Protein AF-A0A1B6D4V6-F1 (afdb_monomer)

Organism: NCBI:txid38151

Solvent-accessible surface area (backbone atoms only — not comparable to full-atom values): 10351 Å² total; per-residue (Å²): 86,73,35,94,88,43,38,39,36,87,52,68,63,31,37,58,22,60,73,57,83,80,58,99,79,69,76,64,70,52,60,57,29,26,52,52,41,49,50,32,55,75,68,63,69,55,49,65,76,76,85,78,88,65,59,78,44,57,55,86,61,74,68,65,67,82,78,75,89,74,84,87,76,96,73,94,70,93,68,87,74,69,81,76,76,66,43,52,48,69,38,56,46,76,47,80,56,96,84,20,46,25,37,30,32,58,63,40,64,40,58,30,90,84,21,44,62,65,52,71,41,82,40,82,42,49,21,34,70,39,68,82,45,74,66,56,51,50,51,52,51,41,41,72,76,56,36,45,64,60,34,75,82,52,76,71,71,46,77,44,78,43,78,37,50,68,42,50,42,116

InterPro domains:
  IPR001846 von Willebrand factor, type D domain [PS51233] (1-27)

Nearest PDB structures (foldseek):
  5jpn-assembly1_B  TM=1.315E-01  e=4.097E+00  Homo sapiens

Secondary structure (DSSP, 8-state):
-B-TTSEE-S-HHHHHHTTPPP-TT--SHHHHHHHHHHHHHHTT--EE----------HHHHT-----------------------SEEEE--EEEETTEEEEESS-EEEE-TT-EE--EEEEEEEEEEE-S-HHHHHHHHHHHHT-----TT-PPPEEEEEEEES-EE-

pLDDT: mean 79.37, std 17.29, range [37.41, 96.56]

Sequence (170 aa):
FTTPQGYILQNPYEFAATYALEDSSCQGPAKEYKARAQQKIAGGHYTRNVVIYGNVVADQQAYSRPRSSVYRSSGNNQQSNKPTTPYSQKRIYVIEKGGKICFSAYPLLQCLGSSSPQGYVEKQVEFVCLQPSTVTQHWQELINEGVNPDFSQKKPFQTFTIQVPKSCQP

Foldseek 3Di:
DAAPVQWDDPDPLLRVLSPDDDDPPDDDDSVVSVVVNVVCVVVVVIDGPPPDDWDWDAPVRVPPDPPDDDDDDDDDDPDPCPPPDDQKDWAWDWDDDPQWIKTFQGTAIDGDDPKDFPDWDKDWTWIDTDHDDPVSVVVVVCRVVPIHIHNNPPDDIDIDIDIGGPDIDD

Mean predicted aligned error: 15.49 Å

Radius of gyration: 24.56 Å; Cα contacts (8 Å, |Δi|>4): 254; chains: 1; bounding box: 76×33×58 Å

Structure (mmCIF, N/CA/C/O backbone):
data_AF-A0A1B6D4V6-F1
#
_entry.id   AF-A0A1B6D4V6-F1
#
loop_
_atom_site.group_PDB
_atom_site.id
_atom_site.type_symbol
_atom_site.label_atom_id
_atom_site.label_alt_id
_atom_site.label_comp_id
_atom_site.label_asym_id
_atom_site.label_entity_id
_atom_site.label_seq_id
_atom_site.pdbx_PDB_ins_code
_atom_site.Cartn_x
_atom_site.Cartn_y
_atom_site.Cartn_z
_atom_site.occupancy
_atom_site.B_iso_or_equiv
_atom_site.auth_seq_id
_atom_site.auth_comp_id
_atom_site.auth_asym_id
_atom_site.auth_atom_id
_atom_site.pdbx_PDB_model_num
ATOM 1 N N . PHE A 1 1 ? -11.747 9.882 19.603 1.00 86.50 1 PHE A N 1
ATOM 2 C CA . PHE A 1 1 ? -11.507 8.976 20.745 1.00 86.50 1 PHE A CA 1
ATOM 3 C C . PHE A 1 1 ? -11.361 7.542 20.245 1.00 86.50 1 PHE A C 1
ATOM 5 O O . PHE A 1 1 ? -12.059 7.204 19.296 1.00 86.50 1 PHE A O 1
ATOM 12 N N . THR A 1 2 ? -10.470 6.722 20.817 1.00 86.88 2 THR A N 1
ATOM 13 C CA . THR A 1 2 ? -10.129 5.386 20.273 1.00 86.88 2 THR A CA 1
ATOM 14 C C . THR A 1 2 ? -10.773 4.259 21.080 1.00 86.88 2 THR A C 1
ATOM 16 O O . THR A 1 2 ? -10.436 4.096 22.244 1.00 86.88 2 THR A O 1
ATOM 19 N N . THR A 1 3 ? -11.668 3.477 20.477 1.00 87.88 3 THR A N 1
ATOM 20 C CA . THR A 1 3 ? -12.368 2.351 21.122 1.00 87.88 3 THR A CA 1
ATOM 21 C C . THR A 1 3 ? -11.418 1.190 21.461 1.00 87.88 3 THR A C 1
ATOM 23 O O . THR A 1 3 ? -10.329 1.110 20.880 1.00 87.88 3 THR A O 1
ATOM 26 N N . PRO A 1 4 ? -11.831 0.220 22.307 1.00 85.12 4 PRO A N 1
ATOM 27 C CA . PRO A 1 4 ? -11.025 -0.968 22.619 1.00 85.12 4 PRO A CA 1
ATOM 28 C C . PRO A 1 4 ? -10.618 -1.790 21.387 1.00 85.12 4 PRO A C 1
ATOM 30 O O . PRO A 1 4 ? -9.592 -2.459 21.388 1.00 85.12 4 PRO A O 1
ATOM 33 N N . GLN A 1 5 ? -11.411 -1.732 20.315 1.00 82.06 5 GLN A N 1
ATOM 34 C CA . GLN A 1 5 ? -11.151 -2.427 19.050 1.00 82.06 5 GLN A CA 1
ATOM 35 C C . GLN A 1 5 ? -10.274 -1.607 18.078 1.00 82.06 5 GLN A C 1
ATOM 37 O O . GLN A 1 5 ? -10.016 -2.043 16.954 1.00 82.06 5 GLN A O 1
ATOM 42 N N . GLY A 1 6 ? -9.806 -0.423 18.493 1.00 78.69 6 GLY A N 1
ATOM 43 C CA . GLY A 1 6 ? -8.909 0.442 17.721 1.00 78.69 6 GLY A CA 1
ATOM 44 C C . GLY A 1 6 ? -9.604 1.380 16.728 1.00 78.69 6 GLY A C 1
ATOM 45 O O . GLY A 1 6 ? -8.934 1.958 15.868 1.00 78.69 6 GLY A O 1
ATOM 46 N N . TYR A 1 7 ? -10.926 1.542 16.817 1.00 84.94 7 TYR A N 1
ATOM 47 C CA . TYR A 1 7 ? -11.683 2.460 15.963 1.00 84.94 7 TYR A CA 1
ATOM 48 C C . TYR A 1 7 ? -11.724 3.863 16.562 1.00 84.94 7 TYR A C 1
ATOM 50 O O . TYR A 1 7 ? -11.794 4.034 17.772 1.00 84.94 7 TYR A O 1
ATOM 58 N N . ILE A 1 8 ? -11.702 4.886 15.721 1.00 84.06 8 ILE A N 1
ATOM 59 C CA . ILE A 1 8 ? -11.789 6.286 16.114 1.00 84.06 8 ILE A CA 1
ATOM 60 C C . ILE A 1 8 ? -13.234 6.729 15.941 1.00 84.06 8 ILE A C 1
ATOM 62 O O . ILE A 1 8 ? -13.746 6.804 14.823 1.00 84.06 8 ILE A O 1
ATOM 66 N N . LEU A 1 9 ? -13.869 7.060 17.059 1.00 86.88 9 LEU A N 1
ATOM 67 C CA . LEU A 1 9 ? -15.190 7.669 17.100 1.00 86.88 9 LEU A CA 1
ATOM 68 C C . LEU A 1 9 ? -15.059 9.158 17.420 1.00 86.88 9 LEU A C 1
ATOM 70 O O . LEU A 1 9 ? -14.234 9.564 18.249 1.00 86.88 9 LEU A O 1
ATOM 74 N N . GLN A 1 10 ? -15.874 9.971 16.747 1.00 85.94 10 GLN A N 1
ATOM 75 C CA . GLN A 1 10 ? -15.926 11.419 16.961 1.00 85.94 10 GLN A CA 1
ATOM 76 C C . GLN A 1 10 ? -16.833 11.793 18.138 1.00 85.94 10 GLN A C 1
ATOM 78 O O . GLN A 1 10 ? -16.529 12.728 18.872 1.00 85.94 10 GLN A O 1
ATOM 83 N N . ASN A 1 11 ? -17.926 11.053 18.348 1.00 90.06 11 ASN A N 1
ATOM 84 C CA . ASN A 1 11 ? -18.865 11.329 19.430 1.00 90.06 11 ASN A CA 1
ATOM 85 C C . ASN A 1 11 ? -18.327 10.773 20.771 1.00 90.06 11 ASN A C 1
ATOM 87 O O . ASN A 1 11 ? -18.049 9.572 20.854 1.00 90.06 11 ASN A O 1
ATOM 91 N N . PRO A 1 12 ? -18.196 11.608 21.821 1.00 92.00 12 PRO A N 1
ATOM 92 C CA . PRO A 1 12 ? -17.637 11.192 23.108 1.00 92.00 12 PRO A CA 1
ATOM 93 C C . PRO A 1 12 ? -18.529 10.204 23.873 1.00 92.00 12 PRO A C 1
ATOM 95 O O . PRO A 1 12 ? -18.005 9.318 24.542 1.00 92.00 12 PRO A O 1
ATOM 98 N N . TYR A 1 13 ? -19.855 10.309 23.756 1.00 93.38 13 TYR A N 1
ATOM 99 C CA . TYR A 1 13 ? -20.800 9.415 24.433 1.00 93.38 13 TYR A CA 1
ATOM 100 C C . TYR A 1 13 ? -20.822 8.026 23.791 1.00 93.38 13 TYR A C 1
ATOM 102 O O . TYR A 1 13 ? -20.767 7.019 24.492 1.00 93.38 13 TYR A O 1
ATOM 110 N N . GLU A 1 14 ? -20.822 7.970 22.456 1.00 92.19 14 GLU A N 1
ATOM 111 C CA . GLU A 1 14 ? -20.685 6.716 21.701 1.00 92.19 14 GLU A CA 1
ATOM 112 C C . GLU A 1 14 ? -19.352 6.031 22.024 1.00 92.19 14 GLU A C 1
ATOM 114 O O . GLU A 1 14 ? -19.314 4.827 22.264 1.00 92.19 14 GLU A O 1
ATOM 119 N N . PHE A 1 15 ? -18.267 6.807 22.096 1.00 92.50 15 PHE A N 1
ATOM 120 C CA . PHE A 1 15 ? -16.958 6.317 22.514 1.00 92.50 15 PHE A CA 1
ATOM 121 C C . PHE A 1 15 ? -16.965 5.744 23.934 1.00 92.50 15 PHE A C 1
ATOM 123 O O . PHE A 1 15 ? -16.562 4.595 24.116 1.00 92.50 15 PHE A O 1
ATOM 130 N N . ALA A 1 16 ? -17.426 6.508 24.927 1.00 93.12 16 ALA A N 1
ATOM 131 C CA . ALA A 1 16 ? -17.436 6.068 26.320 1.00 93.12 16 ALA A CA 1
ATOM 132 C C . ALA A 1 16 ? -18.253 4.777 26.490 1.00 93.12 16 ALA A C 1
ATOM 134 O O . ALA A 1 16 ? -17.828 3.850 27.179 1.00 93.12 16 ALA A O 1
ATOM 135 N N . ALA A 1 17 ? -19.374 4.668 25.772 1.00 92.75 17 ALA A N 1
ATOM 136 C CA . ALA A 1 17 ? -20.218 3.482 25.782 1.00 92.75 17 ALA A CA 1
ATOM 137 C C . ALA A 1 17 ? -19.518 2.218 25.244 1.00 92.75 17 ALA A C 1
ATOM 139 O O . ALA A 1 17 ? -19.869 1.112 25.649 1.00 92.75 17 ALA A O 1
ATOM 140 N N . THR A 1 18 ? -18.488 2.336 24.393 1.00 91.25 18 THR A N 1
ATOM 141 C CA . THR A 1 18 ? -17.733 1.158 23.913 1.00 91.25 18 THR A CA 1
ATOM 142 C C . THR A 1 18 ? -16.932 0.439 25.003 1.00 91.25 18 THR A C 1
ATOM 144 O O . THR A 1 18 ? -16.613 -0.736 24.826 1.00 91.25 18 THR A O 1
ATOM 147 N N . TYR A 1 19 ? -16.658 1.104 26.130 1.00 91.12 19 TYR A N 1
ATOM 148 C CA . TYR A 1 19 ? -16.000 0.521 27.305 1.00 91.12 19 TYR A CA 1
ATOM 149 C C . TYR A 1 19 ? -16.986 -0.038 28.340 1.00 91.12 19 TYR A C 1
ATOM 151 O O . TYR A 1 19 ? -16.559 -0.652 29.316 1.00 91.12 19 TYR A O 1
ATOM 159 N N . ALA A 1 20 ? -18.294 0.155 28.148 1.00 88.56 20 ALA A N 1
ATOM 160 C CA . ALA A 1 20 ? -19.294 -0.343 29.081 1.00 88.56 20 ALA A CA 1
ATOM 161 C C . ALA A 1 20 ? -19.355 -1.880 29.051 1.00 88.56 20 ALA A C 1
ATOM 163 O O . ALA A 1 20 ? -19.524 -2.493 27.986 1.00 88.56 20 ALA A O 1
ATOM 164 N N . LEU A 1 21 ? -19.249 -2.493 30.231 1.00 84.44 21 LEU A N 1
ATOM 165 C CA . LEU A 1 21 ? -19.509 -3.915 30.433 1.00 84.44 21 LEU A CA 1
ATOM 166 C C . LEU A 1 21 ? -21.025 -4.130 30.393 1.00 84.44 21 LEU A C 1
ATOM 168 O O . LEU A 1 21 ? -21.761 -3.530 31.172 1.00 84.44 21 LEU A O 1
ATOM 172 N N . GLU A 1 22 ? -21.491 -4.942 29.448 1.00 79.62 22 GLU A N 1
ATOM 173 C CA . GLU A 1 22 ? -22.905 -5.296 29.344 1.00 79.62 22 GLU A CA 1
ATOM 174 C C . GLU A 1 22 ? -23.136 -6.620 30.061 1.00 79.62 22 GLU A C 1
ATOM 176 O O . GLU A 1 22 ? -22.601 -7.653 29.662 1.00 79.62 22 GLU A O 1
ATOM 181 N N . ASP A 1 23 ? -23.957 -6.579 31.099 1.00 79.19 23 ASP A N 1
ATOM 182 C CA . ASP A 1 23 ? -24.605 -7.748 31.672 1.00 79.19 23 ASP A CA 1
ATOM 183 C C . ASP A 1 23 ? -26.123 -7.675 31.424 1.00 79.19 23 ASP A C 1
ATOM 185 O O . ASP A 1 23 ? -26.646 -6.721 30.834 1.00 79.19 23 ASP A O 1
ATOM 189 N N . SER A 1 24 ? -26.860 -8.688 31.875 1.00 78.56 24 SER A N 1
ATOM 190 C CA . SER A 1 24 ? -28.324 -8.717 31.777 1.00 78.56 24 SER A CA 1
ATOM 191 C C . SER A 1 24 ? -29.025 -7.616 32.587 1.00 78.56 24 SER A C 1
ATOM 193 O O . SER A 1 24 ? -30.223 -7.411 32.409 1.00 78.56 24 SER A O 1
ATOM 195 N N . SER A 1 25 ? -28.308 -6.910 33.466 1.00 80.00 25 SER A N 1
ATOM 196 C CA . SER A 1 25 ? -28.820 -5.811 34.291 1.00 80.00 25 SER A CA 1
ATOM 197 C C . SER A 1 25 ? -28.534 -4.425 33.702 1.00 80.00 25 SER A C 1
ATOM 199 O O . SER A 1 25 ? -29.014 -3.421 34.225 1.00 80.00 25 SER A O 1
ATOM 201 N N . CYS A 1 26 ? -27.790 -4.355 32.593 1.00 74.62 26 CYS A N 1
ATOM 202 C CA . CYS A 1 26 ? -27.354 -3.105 31.991 1.00 74.62 26 CYS A CA 1
ATOM 203 C C . CYS A 1 26 ? -28.556 -2.301 31.462 1.00 74.62 26 CYS A C 1
ATOM 205 O O . CYS A 1 26 ? -29.170 -2.632 30.439 1.00 74.62 26 CYS A O 1
ATOM 207 N N . GLN A 1 27 ? -28.897 -1.236 32.187 1.00 77.31 27 GLN A N 1
ATOM 208 C CA . GLN A 1 27 ? -29.990 -0.313 31.891 1.00 77.31 27 GLN A CA 1
ATOM 209 C C . GLN A 1 27 ? -29.445 1.094 31.629 1.00 77.31 27 GLN A C 1
ATOM 211 O O . GLN A 1 27 ? -28.430 1.506 32.188 1.00 77.31 27 GLN A O 1
ATOM 216 N N . GLY A 1 28 ? -30.147 1.850 30.784 1.00 84.06 28 GLY A N 1
ATOM 217 C CA . GLY A 1 28 ? -29.855 3.258 30.524 1.00 84.06 28 GLY A CA 1
ATOM 218 C C . GLY A 1 28 ? -29.254 3.554 29.143 1.00 84.06 28 GLY A C 1
ATOM 219 O O . GLY A 1 28 ? -29.123 2.666 28.294 1.00 84.06 28 GLY A O 1
ATOM 220 N N . PRO A 1 29 ? -28.892 4.826 28.899 1.00 87.69 29 PRO A N 1
ATOM 221 C CA . PRO A 1 29 ? -28.564 5.329 27.563 1.00 87.69 29 PRO A CA 1
ATOM 222 C C . PRO A 1 29 ? -27.247 4.768 27.007 1.00 87.69 29 PRO A C 1
ATOM 224 O O . PRO A 1 29 ? -27.033 4.776 25.797 1.00 87.69 29 PRO A O 1
ATOM 227 N N . ALA A 1 30 ? -26.377 4.229 27.868 1.00 87.25 30 ALA A N 1
ATOM 228 C CA . ALA A 1 30 ? -25.125 3.597 27.455 1.00 87.25 30 ALA A CA 1
ATOM 229 C C . ALA A 1 30 ? -25.353 2.433 26.476 1.00 87.25 30 ALA A C 1
ATOM 231 O O . ALA A 1 30 ? -24.592 2.286 25.521 1.00 87.25 30 ALA A O 1
ATOM 232 N N . LYS A 1 31 ? -26.433 1.660 26.656 1.00 88.62 31 LYS A N 1
ATOM 233 C CA . LYS A 1 31 ? -26.788 0.545 25.767 1.00 88.62 31 LYS A CA 1
ATOM 234 C C . LYS A 1 31 ? -27.092 1.025 24.347 1.00 88.62 31 LYS A C 1
ATOM 236 O O . LYS A 1 31 ? -26.593 0.468 23.372 1.00 88.62 31 LYS A O 1
ATOM 241 N N . GLU A 1 32 ? -27.862 2.105 24.229 1.00 91.12 32 GLU A N 1
ATOM 242 C CA . GLU A 1 32 ? -28.200 2.695 22.932 1.00 91.12 32 GLU A CA 1
ATOM 243 C C . GLU A 1 32 ? -26.965 3.303 22.254 1.00 91.12 32 GLU A C 1
ATOM 245 O O . GLU A 1 32 ? -26.714 3.061 21.072 1.00 91.12 32 GLU A O 1
ATOM 250 N N . TYR A 1 33 ? -26.144 4.039 23.008 1.00 92.69 33 TYR A N 1
ATOM 251 C CA . TYR A 1 33 ? -24.911 4.621 22.480 1.00 92.69 33 TYR A CA 1
ATOM 252 C C . TYR A 1 33 ? -23.915 3.560 22.009 1.00 92.69 33 TYR A C 1
ATOM 254 O O . TYR A 1 33 ? -23.286 3.741 20.963 1.00 92.69 33 TYR A O 1
ATOM 262 N N . LYS A 1 34 ? -23.805 2.432 22.721 1.00 91.12 34 LYS A N 1
ATOM 263 C CA . LYS A 1 34 ? -22.953 1.311 22.315 1.00 91.12 34 LYS A CA 1
ATOM 264 C C . LYS A 1 34 ? -23.468 0.650 21.036 1.00 91.12 34 LYS A C 1
ATOM 266 O O . LYS A 1 34 ? -22.677 0.430 20.119 1.00 91.12 34 LYS A O 1
ATOM 271 N N . ALA A 1 35 ? -24.778 0.419 20.923 1.00 90.44 35 ALA A N 1
ATOM 272 C CA . ALA A 1 35 ? -25.391 -0.113 19.703 1.00 90.44 35 ALA A CA 1
ATOM 273 C C . ALA A 1 35 ? -25.170 0.818 18.496 1.00 90.44 35 ALA A C 1
ATOM 275 O O . ALA A 1 35 ? -24.791 0.370 17.413 1.00 90.44 35 ALA A O 1
ATOM 276 N N . ARG A 1 36 ? -25.317 2.134 18.690 1.00 91.12 36 ARG A N 1
ATOM 277 C CA . ARG A 1 36 ? -25.067 3.144 17.651 1.00 91.12 36 ARG A CA 1
ATOM 278 C C . ARG A 1 36 ? -23.598 3.179 17.220 1.00 91.12 36 ARG A C 1
ATOM 280 O O . ARG A 1 36 ? -23.308 3.241 16.025 1.00 91.12 36 ARG A O 1
ATOM 287 N N . ALA A 1 37 ? -22.671 3.094 18.175 1.00 89.62 37 ALA A N 1
ATOM 288 C CA . ALA A 1 37 ? -21.241 2.985 17.896 1.00 89.62 37 ALA A CA 1
ATOM 289 C C . ALA A 1 37 ? -20.929 1.732 17.060 1.00 89.62 37 ALA A C 1
ATOM 291 O O . ALA A 1 37 ? -20.228 1.820 16.052 1.00 89.62 37 ALA A O 1
ATOM 292 N N . GLN A 1 38 ? -21.497 0.580 17.430 1.00 89.50 38 GLN A N 1
ATOM 293 C CA . GLN A 1 38 ? -21.341 -0.677 16.692 1.00 89.50 38 GLN A CA 1
ATOM 294 C C . GLN A 1 38 ? -21.909 -0.591 15.272 1.00 89.50 38 GLN A C 1
ATOM 296 O O . GLN A 1 38 ? -21.252 -1.044 14.340 1.00 89.50 38 GLN A O 1
ATOM 301 N N . GLN A 1 39 ? -23.074 0.034 15.081 1.00 89.12 39 GLN A N 1
ATOM 302 C CA . GLN A 1 39 ? -23.653 0.252 13.752 1.00 89.12 39 GLN A CA 1
ATOM 303 C C . GLN A 1 39 ? -22.768 1.136 12.871 1.00 89.12 39 GLN A C 1
ATOM 305 O O . GLN A 1 39 ? -22.544 0.804 11.710 1.00 89.12 39 GLN A O 1
ATOM 310 N N . LYS A 1 40 ? -22.210 2.228 13.408 1.00 84.50 40 LYS A N 1
ATOM 311 C CA . LYS A 1 40 ? -21.271 3.081 12.658 1.00 84.50 40 LYS A CA 1
ATOM 312 C C . LYS A 1 40 ? -19.996 2.335 12.278 1.00 84.50 40 LYS A C 1
ATOM 314 O O . LYS A 1 40 ? -19.515 2.485 11.157 1.00 84.50 40 LYS A O 1
ATOM 319 N N . ILE A 1 41 ? -19.480 1.505 13.187 1.00 83.00 41 ILE A N 1
ATOM 320 C CA . ILE A 1 41 ? -18.330 0.638 12.916 1.00 83.00 41 ILE A CA 1
ATOM 321 C C . ILE A 1 41 ? -18.681 -0.385 11.824 1.00 83.00 41 ILE A C 1
ATOM 323 O O . ILE A 1 41 ? -17.945 -0.521 10.856 1.00 83.00 41 ILE A O 1
ATOM 327 N N . ALA A 1 42 ? -19.822 -1.067 11.917 1.00 81.69 42 ALA A N 1
ATOM 328 C CA . ALA A 1 42 ? -20.252 -2.039 10.911 1.00 81.69 42 ALA A CA 1
ATOM 329 C C . ALA A 1 42 ? -20.525 -1.390 9.539 1.00 81.69 42 ALA A C 1
ATOM 331 O O . ALA A 1 42 ? -20.211 -1.974 8.506 1.00 81.69 42 ALA A O 1
ATOM 332 N N . GLY A 1 43 ? -21.056 -0.165 9.529 1.00 77.12 43 GLY A N 1
ATOM 333 C CA . GLY A 1 43 ? -21.371 0.608 8.327 1.00 77.12 43 GLY A CA 1
ATOM 334 C C . GLY A 1 43 ? -20.188 1.345 7.694 1.00 77.12 43 GLY A C 1
ATOM 335 O O . GLY A 1 43 ? -20.389 2.086 6.740 1.00 77.12 43 GLY A O 1
ATOM 336 N N . GLY A 1 44 ? -18.961 1.195 8.208 1.00 70.38 44 GLY A N 1
ATOM 337 C CA . GLY A 1 44 ? -17.777 1.846 7.627 1.00 70.38 44 GLY A CA 1
ATOM 338 C C . GLY A 1 44 ? -17.625 3.339 7.949 1.00 70.38 44 GLY A C 1
ATOM 339 O O . GLY A 1 44 ? -16.712 3.982 7.438 1.00 70.38 44 GLY A O 1
ATOM 340 N N . HIS A 1 45 ? -18.467 3.897 8.821 1.00 69.06 45 HIS A N 1
ATOM 341 C CA . HIS A 1 45 ? -18.417 5.297 9.254 1.00 69.06 45 HIS A CA 1
ATOM 342 C C . HIS A 1 45 ? -17.453 5.486 10.436 1.00 69.06 45 HIS A C 1
ATOM 344 O O . HIS A 1 45 ? -17.835 5.965 11.506 1.00 69.06 45 HIS A O 1
ATOM 350 N N . TYR A 1 46 ? -16.199 5.070 10.265 1.00 69.81 46 TYR A N 1
ATOM 351 C CA . TYR A 1 46 ? -15.159 5.155 11.289 1.00 69.81 46 TYR A CA 1
ATOM 352 C C . TYR A 1 46 ? -13.778 5.370 10.660 1.00 69.81 46 TYR A C 1
ATOM 354 O O . TYR A 1 46 ? -13.525 4.978 9.522 1.00 69.81 46 TYR A O 1
ATOM 362 N N . THR A 1 47 ? -12.848 5.921 11.438 1.00 65.06 47 THR A N 1
ATOM 363 C CA . THR A 1 47 ? -11.415 5.922 11.100 1.00 65.06 47 THR A CA 1
ATOM 364 C C . THR A 1 47 ? -10.721 4.875 11.968 1.00 65.06 47 THR A C 1
ATOM 366 O O . THR A 1 47 ? -11.135 4.665 13.101 1.00 65.06 47 THR A O 1
ATOM 369 N N . ARG A 1 48 ? -9.693 4.167 11.493 1.00 65.88 48 ARG A N 1
ATOM 370 C CA . ARG A 1 48 ? -8.936 3.208 12.320 1.00 65.88 48 ARG A CA 1
ATOM 371 C C . ARG A 1 48 ? -7.479 3.634 12.372 1.00 65.88 48 ARG A C 1
ATOM 373 O O . ARG A 1 48 ? -6.864 3.797 11.322 1.00 65.88 48 ARG A O 1
ATOM 380 N N . ASN A 1 49 ? -6.922 3.758 13.575 1.00 57.34 49 ASN A N 1
ATOM 381 C CA . ASN A 1 49 ? -5.477 3.891 13.744 1.00 57.34 49 ASN A CA 1
ATOM 382 C C . ASN A 1 49 ? -4.851 2.515 13.514 1.00 57.34 49 ASN A C 1
ATOM 384 O O . ASN A 1 49 ? -4.622 1.755 14.453 1.00 57.34 49 ASN A O 1
ATOM 388 N N . VAL A 1 50 ? -4.635 2.150 12.252 1.00 55.06 50 VAL A N 1
ATOM 389 C CA . VAL A 1 50 ? -3.813 0.984 11.937 1.00 55.06 50 VAL A CA 1
ATOM 390 C C . VAL A 1 50 ? -2.367 1.457 12.012 1.00 55.06 50 VAL A C 1
ATOM 392 O O . VAL A 1 50 ? -1.853 2.058 11.073 1.00 55.06 50 VAL A O 1
ATOM 395 N N . VAL A 1 51 ? -1.723 1.242 13.160 1.00 53.59 51 VAL A N 1
ATOM 396 C CA . VAL A 1 51 ? -0.273 1.426 13.267 1.00 53.59 51 VAL A CA 1
ATOM 397 C C . VAL A 1 51 ? 0.365 0.258 12.530 1.00 53.59 51 VAL A C 1
ATOM 399 O O . VAL A 1 51 ? 0.347 -0.881 12.992 1.00 53.59 51 VAL A O 1
ATOM 402 N N . ILE A 1 52 ? 0.849 0.528 11.323 1.00 55.19 52 ILE A N 1
ATOM 403 C CA . ILE A 1 52 ? 1.450 -0.481 10.464 1.00 55.19 52 ILE A CA 1
ATOM 404 C C . ILE A 1 52 ? 2.968 -0.351 10.579 1.00 55.19 52 ILE A C 1
ATOM 406 O O . ILE A 1 52 ? 3.572 0.547 10.003 1.00 55.19 52 ILE A O 1
ATOM 410 N N . TYR A 1 53 ? 3.594 -1.278 11.297 1.00 53.94 53 TYR A N 1
ATOM 411 C CA . TYR A 1 53 ? 5.051 -1.350 11.412 1.00 53.94 53 TYR A CA 1
ATOM 412 C C . TYR A 1 53 ? 5.648 -1.977 10.150 1.00 53.94 53 TYR A C 1
ATOM 414 O O . TYR A 1 53 ? 5.290 -3.101 9.802 1.00 53.94 53 TYR A O 1
ATOM 422 N N . GLY A 1 54 ? 6.489 -1.255 9.410 1.00 53.62 54 GLY A N 1
ATOM 423 C CA . GLY A 1 54 ? 7.191 -1.759 8.223 1.00 53.62 54 GLY A CA 1
ATOM 424 C C . GLY A 1 54 ? 8.679 -1.944 8.503 1.00 53.62 54 GLY A C 1
ATOM 425 O O . GLY A 1 54 ? 9.305 -1.038 9.045 1.00 53.62 54 GLY A O 1
ATOM 426 N N . ASN A 1 55 ? 9.241 -3.090 8.118 1.00 55.12 55 ASN A N 1
ATOM 427 C CA . ASN A 1 55 ? 10.689 -3.273 8.120 1.00 55.12 55 ASN A CA 1
ATOM 428 C C . ASN A 1 55 ? 11.271 -2.535 6.909 1.00 55.12 55 ASN A C 1
ATOM 430 O O . ASN A 1 55 ? 10.842 -2.766 5.776 1.00 55.12 55 ASN A O 1
ATOM 434 N N . VAL A 1 56 ? 12.233 -1.646 7.156 1.00 57.16 56 VAL A N 1
ATOM 435 C CA . VAL A 1 56 ? 12.999 -0.952 6.117 1.00 57.16 56 VAL A CA 1
ATOM 436 C C . VAL A 1 56 ? 14.335 -1.666 5.946 1.00 57.16 56 VAL A C 1
ATOM 438 O O . VAL A 1 56 ? 15.092 -1.814 6.901 1.00 57.16 56 VAL A O 1
ATOM 441 N N . VAL A 1 57 ? 14.621 -2.142 4.737 1.00 55.47 57 VAL A N 1
ATOM 442 C CA . VAL A 1 57 ? 15.946 -2.657 4.378 1.00 55.47 57 VAL A CA 1
ATOM 443 C C . VAL A 1 57 ? 16.446 -1.787 3.238 1.00 55.47 57 VAL A C 1
ATOM 445 O O . VAL A 1 57 ? 15.778 -1.665 2.213 1.00 55.47 57 VAL A O 1
ATOM 448 N N . ALA A 1 58 ? 17.596 -1.140 3.428 1.00 54.25 58 ALA A N 1
ATOM 449 C CA . ALA A 1 58 ? 18.239 -0.396 2.354 1.00 54.25 58 ALA A CA 1
ATOM 450 C C . ALA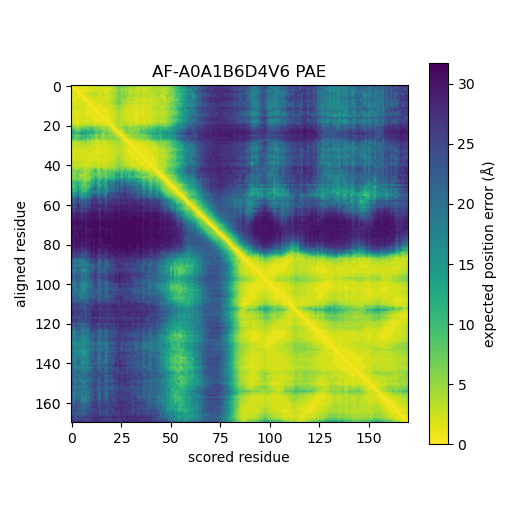 A 1 58 ? 18.606 -1.366 1.220 1.00 54.25 58 ALA A C 1
ATOM 452 O O . ALA A 1 58 ? 19.079 -2.475 1.484 1.00 54.25 58 ALA A O 1
ATOM 453 N N . ASP A 1 59 ? 18.423 -0.951 -0.034 1.00 53.97 59 ASP A N 1
ATOM 454 C CA . ASP A 1 59 ? 18.594 -1.812 -1.213 1.00 53.97 59 ASP A CA 1
ATOM 455 C C . ASP A 1 59 ? 19.940 -2.553 -1.235 1.00 53.97 59 ASP A C 1
ATOM 457 O O . ASP A 1 59 ? 20.005 -3.721 -1.611 1.00 53.97 59 ASP A O 1
ATOM 461 N N . GLN A 1 60 ? 21.010 -1.935 -0.731 1.00 53.69 60 GLN A N 1
ATOM 462 C CA . GLN A 1 60 ? 22.336 -2.554 -0.636 1.00 53.69 60 GLN A CA 1
ATOM 463 C C . GLN A 1 60 ? 22.362 -3.847 0.204 1.00 53.69 60 GLN A C 1
ATOM 465 O O . GLN A 1 60 ? 23.201 -4.717 -0.023 1.00 53.69 60 GLN A O 1
ATOM 470 N N . GLN A 1 61 ? 21.435 -3.999 1.153 1.00 46.53 61 GLN A N 1
ATOM 471 C CA . GLN A 1 61 ? 21.323 -5.162 2.034 1.00 46.53 61 GLN A CA 1
ATOM 472 C C . GLN A 1 61 ? 20.268 -6.175 1.563 1.00 46.53 61 GLN A C 1
ATOM 474 O O . GLN A 1 61 ? 20.417 -7.363 1.845 1.00 46.53 61 GLN A O 1
ATOM 479 N N . ALA A 1 62 ? 19.263 -5.757 0.785 1.00 48.84 62 ALA A N 1
ATOM 480 C CA . ALA A 1 62 ? 18.215 -6.643 0.259 1.00 48.84 62 ALA A CA 1
ATOM 481 C C . ALA A 1 62 ? 18.736 -7.672 -0.770 1.00 48.84 62 ALA A C 1
ATOM 483 O O . ALA A 1 62 ? 18.113 -8.712 -0.990 1.00 48.84 62 ALA A O 1
ATOM 484 N N . TYR A 1 63 ? 19.905 -7.416 -1.373 1.00 47.09 63 TYR A N 1
ATOM 485 C CA . TYR A 1 63 ? 20.559 -8.313 -2.336 1.00 47.09 63 TYR A CA 1
ATOM 486 C C . TYR A 1 63 ? 21.744 -9.105 -1.763 1.00 47.09 63 TYR A C 1
ATOM 488 O O . TYR A 1 63 ? 22.416 -9.811 -2.522 1.00 47.09 63 TYR A O 1
ATOM 496 N N . SER A 1 64 ? 22.004 -9.045 -0.450 1.00 44.88 64 SER A N 1
ATOM 497 C CA . SER A 1 64 ? 23.031 -9.880 0.186 1.00 44.88 64 SER A CA 1
ATOM 498 C C . SER A 1 64 ? 22.574 -11.339 0.231 1.00 44.88 64 SER A C 1
ATOM 500 O O . SER A 1 64 ? 22.131 -11.854 1.254 1.00 44.88 64 SER A O 1
ATOM 502 N N . ARG A 1 65 ? 22.687 -12.040 -0.903 1.00 44.22 65 ARG A N 1
ATOM 503 C CA . ARG A 1 65 ? 22.712 -13.504 -0.909 1.00 44.22 65 ARG A CA 1
ATOM 504 C C . ARG A 1 65 ? 23.835 -13.946 0.038 1.00 44.22 65 ARG A C 1
ATOM 506 O O . ARG A 1 65 ? 24.926 -13.373 -0.053 1.00 44.22 65 ARG A O 1
ATOM 513 N N . PRO A 1 66 ? 23.632 -14.958 0.900 1.00 40.28 66 PRO A N 1
ATOM 514 C CA . PRO A 1 66 ? 24.743 -15.547 1.628 1.00 40.28 66 PRO A CA 1
ATOM 515 C C . PRO A 1 66 ? 25.735 -16.056 0.581 1.00 40.28 66 PRO A C 1
ATOM 517 O O . PRO A 1 66 ? 25.420 -16.954 -0.201 1.00 40.28 66 PRO A O 1
ATOM 520 N N . ARG A 1 67 ? 26.910 -15.420 0.501 1.00 39.84 67 ARG A N 1
ATOM 521 C CA . ARG A 1 67 ? 28.029 -15.926 -0.291 1.00 39.84 67 ARG A CA 1
ATOM 522 C C . ARG A 1 67 ? 28.387 -17.277 0.310 1.00 39.84 67 ARG A C 1
ATOM 524 O O . ARG A 1 67 ? 29.057 -17.342 1.336 1.00 39.84 67 ARG A O 1
ATOM 531 N N . SER A 1 68 ? 27.898 -18.348 -0.307 1.00 39.06 68 SER A N 1
ATOM 532 C CA . SER A 1 68 ? 28.394 -19.688 -0.052 1.00 39.06 68 SER A CA 1
ATOM 533 C C . SER A 1 68 ? 29.900 -19.661 -0.290 1.00 39.06 68 SER A C 1
ATOM 535 O O . SER A 1 68 ? 30.355 -19.385 -1.400 1.00 39.06 68 SER A O 1
ATOM 537 N N . SER A 1 69 ? 30.643 -19.887 0.788 1.00 47.31 69 SER A N 1
ATOM 538 C CA . SER A 1 69 ? 32.074 -20.160 0.801 1.00 47.31 69 SER A CA 1
ATOM 539 C C . SER A 1 69 ? 32.456 -21.102 -0.343 1.00 47.31 69 SER A C 1
ATOM 541 O O . SER A 1 69 ? 32.060 -22.266 -0.341 1.00 47.31 69 SER A O 1
ATOM 543 N N . VAL A 1 70 ? 33.237 -20.601 -1.302 1.00 38.47 70 VAL A N 1
ATOM 544 C CA . VAL A 1 70 ? 34.084 -21.428 -2.162 1.00 38.47 70 VAL A CA 1
ATOM 545 C C . VAL A 1 70 ? 35.448 -20.743 -2.275 1.00 38.47 70 VAL A C 1
ATOM 547 O O . VAL A 1 70 ? 35.562 -19.559 -2.574 1.00 38.47 70 VAL A O 1
ATOM 550 N N . TYR A 1 71 ? 36.462 -21.529 -1.938 1.00 42.53 71 TYR A N 1
ATOM 551 C CA . TYR A 1 71 ? 37.898 -21.267 -1.883 1.00 42.53 71 TYR A CA 1
ATOM 552 C C . TYR A 1 71 ? 38.520 -20.624 -3.149 1.00 42.53 71 TYR A C 1
ATOM 554 O O . TYR A 1 71 ? 38.111 -20.956 -4.257 1.00 42.53 71 TYR A O 1
ATOM 562 N N . ARG A 1 72 ? 39.656 -19.918 -2.931 1.00 37.88 72 ARG A N 1
ATOM 563 C CA . ARG A 1 72 ? 40.803 -19.637 -3.854 1.00 37.88 72 ARG A CA 1
ATOM 564 C C . ARG A 1 72 ? 40.571 -18.554 -4.924 1.00 37.88 72 ARG A C 1
ATOM 566 O O . ARG A 1 72 ? 39.502 -18.476 -5.495 1.00 37.88 72 ARG A O 1
ATOM 573 N N . SER A 1 73 ? 41.510 -17.681 -5.292 1.00 37.84 73 SER A N 1
ATOM 574 C CA . SER A 1 73 ? 42.947 -17.522 -5.026 1.00 37.84 73 SER A CA 1
ATOM 575 C C . SER A 1 73 ? 43.321 -16.045 -5.216 1.00 37.84 73 SER A C 1
ATOM 577 O O . SER A 1 73 ? 42.656 -15.323 -5.956 1.00 37.84 73 SER A O 1
ATOM 579 N N . SER A 1 74 ? 44.414 -15.621 -4.577 1.00 48.28 74 SER A N 1
ATOM 580 C CA . SER A 1 74 ? 45.080 -14.338 -4.824 1.00 48.28 74 SER A CA 1
ATOM 581 C C . SER A 1 74 ? 45.431 -14.191 -6.309 1.00 48.28 74 SER A C 1
ATOM 583 O O . SER A 1 74 ? 46.134 -15.031 -6.868 1.00 48.28 74 SER A O 1
ATOM 585 N N . GLY A 1 75 ? 44.922 -13.136 -6.940 1.00 37.41 75 GLY A N 1
ATOM 586 C CA . GLY A 1 75 ? 45.191 -12.783 -8.328 1.00 37.41 75 GLY A CA 1
ATOM 587 C C . GLY A 1 75 ? 44.927 -11.298 -8.521 1.00 37.41 75 GLY A C 1
ATOM 588 O O . GLY A 1 75 ? 43.793 -10.888 -8.757 1.00 37.41 75 GLY A O 1
ATOM 589 N N . ASN A 1 76 ? 45.975 -10.491 -8.363 1.00 49.50 76 ASN A N 1
ATOM 590 C CA . ASN A 1 76 ? 45.958 -9.06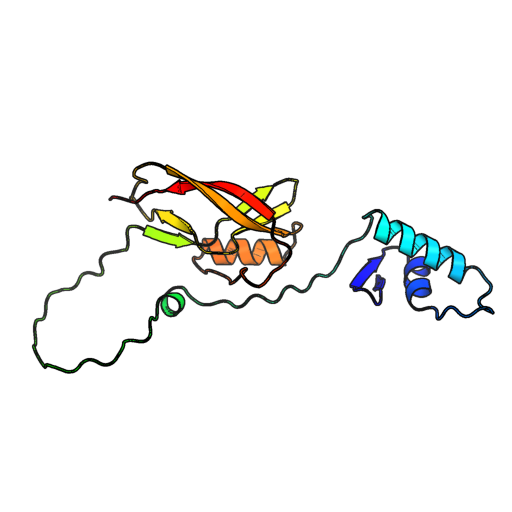3 -8.657 1.00 49.50 76 ASN A CA 1
ATOM 591 C C . ASN A 1 76 ? 45.628 -8.847 -10.140 1.00 49.50 76 ASN A C 1
ATOM 593 O O . ASN A 1 76 ? 46.467 -9.098 -10.999 1.00 49.50 76 ASN A O 1
ATOM 597 N N . ASN A 1 77 ? 44.438 -8.328 -10.427 1.00 42.91 77 ASN A N 1
ATOM 598 C CA . ASN A 1 77 ? 44.155 -7.628 -11.674 1.00 42.91 77 ASN A CA 1
ATOM 599 C C . ASN A 1 77 ? 43.407 -6.341 -11.335 1.00 42.91 77 ASN A C 1
ATOM 601 O O . ASN A 1 77 ? 42.209 -6.338 -11.059 1.00 42.91 77 ASN A O 1
ATOM 605 N N . GLN A 1 78 ? 44.154 -5.237 -11.326 1.00 49.94 78 GLN A N 1
ATOM 606 C CA . GLN A 1 78 ? 43.612 -3.885 -11.267 1.00 49.94 78 GLN A CA 1
ATOM 607 C C . GLN A 1 78 ? 42.980 -3.554 -12.624 1.00 49.94 78 GLN A C 1
ATOM 609 O O . GLN A 1 78 ? 43.549 -2.840 -13.443 1.00 49.94 78 GLN A O 1
ATOM 614 N N . GLN A 1 79 ? 41.792 -4.096 -12.882 1.00 48.66 79 GLN A N 1
ATOM 615 C CA . GLN A 1 79 ? 40.891 -3.505 -13.861 1.00 48.66 79 GLN A CA 1
ATOM 616 C C . GLN A 1 79 ? 40.135 -2.382 -13.164 1.00 48.66 79 GLN A C 1
ATOM 618 O O . GLN A 1 79 ? 39.501 -2.585 -12.128 1.00 48.66 79 GLN A O 1
ATOM 623 N N . SER A 1 80 ? 40.247 -1.182 -13.733 1.00 45.81 80 SER A N 1
ATOM 624 C CA . SER A 1 80 ? 39.436 -0.015 -13.403 1.00 45.81 80 SER A CA 1
ATOM 625 C C . SER A 1 80 ? 37.957 -0.363 -13.598 1.00 45.81 80 SER A C 1
ATOM 627 O O . SER A 1 80 ? 37.378 -0.159 -14.664 1.00 45.81 80 SER A O 1
ATOM 629 N N . ASN A 1 81 ? 37.352 -0.962 -12.574 1.00 46.25 81 ASN A N 1
ATOM 630 C CA . ASN A 1 81 ? 35.923 -1.207 -12.496 1.00 46.25 81 ASN A CA 1
ATOM 631 C C . ASN A 1 81 ? 35.252 0.143 -12.249 1.00 46.25 81 ASN A C 1
ATOM 633 O O . ASN A 1 81 ? 34.948 0.502 -11.111 1.00 46.25 81 ASN A O 1
ATOM 637 N N . LYS A 1 82 ? 35.025 0.913 -13.320 1.00 48.50 82 LYS A N 1
ATOM 638 C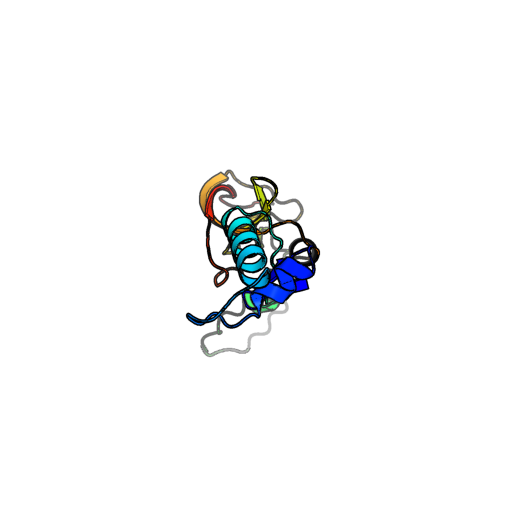 CA . LYS A 1 82 ? 33.984 1.942 -13.281 1.00 48.50 82 LYS A CA 1
ATOM 639 C C . LYS A 1 82 ? 32.700 1.235 -12.833 1.00 48.50 82 LYS A C 1
ATOM 641 O O . LYS A 1 82 ? 32.338 0.243 -13.468 1.00 48.50 82 LYS A O 1
ATOM 646 N N . PRO A 1 83 ? 32.031 1.684 -11.759 1.00 49.91 83 PRO A N 1
ATOM 647 C CA . PRO A 1 83 ? 30.778 1.079 -11.341 1.00 49.91 83 PRO A CA 1
ATOM 648 C C . PRO A 1 83 ? 29.790 1.222 -12.499 1.00 49.91 83 PRO A C 1
ATOM 650 O O . PRO A 1 83 ? 29.368 2.328 -12.828 1.00 49.91 83 PRO A O 1
ATOM 653 N N . THR A 1 84 ? 29.477 0.115 -13.175 1.00 59.00 84 THR A N 1
ATOM 654 C CA . THR A 1 84 ? 28.401 0.084 -14.163 1.00 59.00 84 THR A CA 1
ATOM 655 C C . THR A 1 84 ? 27.123 0.378 -13.393 1.00 59.00 84 THR A C 1
ATOM 657 O O . THR A 1 84 ? 26.699 -0.432 -12.567 1.00 59.00 84 THR A O 1
ATOM 660 N N . THR A 1 85 ? 26.545 1.562 -13.586 1.00 64.81 85 THR A N 1
ATOM 661 C CA . THR A 1 85 ? 25.247 1.886 -13.000 1.00 64.81 85 THR A CA 1
ATOM 662 C C . THR A 1 85 ? 24.225 0.875 -13.524 1.00 64.81 85 THR A C 1
ATOM 664 O O . THR A 1 85 ? 24.155 0.649 -14.734 1.00 64.81 85 THR A O 1
ATOM 667 N N . PRO A 1 86 ? 23.461 0.205 -12.646 1.00 76.69 86 PRO A N 1
ATOM 668 C CA . PRO A 1 86 ? 22.504 -0.796 -13.088 1.00 76.69 86 PRO A CA 1
ATOM 669 C C . PRO A 1 86 ? 21.391 -0.136 -13.915 1.00 76.69 86 PRO A C 1
ATOM 671 O O . PRO A 1 86 ? 20.764 0.822 -13.473 1.00 76.69 86 PRO A O 1
ATOM 674 N N . TYR A 1 87 ? 21.116 -0.677 -15.105 1.00 82.88 87 TYR A N 1
ATOM 675 C CA . TYR A 1 87 ? 20.036 -0.222 -15.997 1.00 82.88 87 TYR A CA 1
ATOM 676 C C . TYR A 1 87 ? 18.641 -0.682 -15.538 1.00 82.88 87 TYR A C 1
ATOM 678 O O . TYR A 1 87 ? 17.623 -0.327 -16.117 1.00 82.88 87 TYR A O 1
ATOM 686 N N . SER A 1 88 ? 18.554 -1.494 -14.488 1.00 86.81 88 SER A N 1
ATOM 687 C CA . SER A 1 88 ? 17.278 -1.931 -13.928 1.00 86.81 88 SER A CA 1
ATOM 688 C C . SER A 1 88 ? 17.405 -2.223 -12.447 1.00 86.81 88 SER A C 1
ATOM 690 O O . SER A 1 88 ? 18.461 -2.661 -11.992 1.00 86.81 88 SER A O 1
ATOM 692 N N . GLN A 1 89 ? 16.305 -2.080 -11.725 1.00 87.94 89 GLN A N 1
ATOM 693 C CA . GLN A 1 89 ? 16.189 -2.454 -10.320 1.00 87.94 89 GLN A CA 1
ATOM 694 C C . GLN A 1 89 ? 14.848 -3.132 -10.063 1.00 87.94 89 GLN A C 1
ATOM 696 O O . GLN A 1 89 ? 13.932 -3.048 -10.881 1.00 87.94 89 GLN A O 1
ATOM 701 N N . LYS A 1 90 ? 14.713 -3.787 -8.908 1.00 90.38 90 LYS A N 1
ATOM 702 C CA . LYS A 1 90 ? 13.396 -4.165 -8.401 1.00 90.38 90 LYS A CA 1
ATOM 703 C C . LYS A 1 90 ? 12.924 -3.112 -7.405 1.00 90.38 90 LYS A C 1
ATOM 705 O O . LYS A 1 90 ? 13.666 -2.804 -6.478 1.00 90.38 90 LYS A O 1
ATOM 710 N N . ARG A 1 91 ? 11.711 -2.587 -7.581 1.00 90.38 91 ARG A N 1
ATOM 711 C CA . ARG A 1 91 ? 11.088 -1.625 -6.665 1.00 90.38 91 ARG A CA 1
ATOM 712 C C . ARG A 1 91 ? 9.661 -1.997 -6.297 1.00 90.38 91 ARG A C 1
ATOM 714 O O . ARG A 1 91 ? 8.956 -2.615 -7.095 1.00 90.38 91 ARG A O 1
ATOM 721 N N . ILE A 1 92 ? 9.231 -1.611 -5.098 1.00 94.31 92 ILE A N 1
ATOM 722 C CA . ILE A 1 92 ? 7.815 -1.635 -4.730 1.00 94.31 92 ILE A CA 1
ATOM 723 C C . ILE A 1 92 ? 7.039 -0.745 -5.699 1.00 94.31 92 ILE A C 1
ATOM 725 O O . ILE A 1 92 ? 7.386 0.410 -5.934 1.00 94.31 92 ILE A O 1
ATOM 729 N N . TYR A 1 93 ? 5.978 -1.307 -6.263 1.00 93.44 93 TYR A N 1
ATOM 730 C CA . TYR A 1 93 ? 5.095 -0.622 -7.187 1.00 93.44 93 TYR A CA 1
ATOM 731 C C . TYR A 1 93 ? 3.982 0.078 -6.413 1.00 93.44 93 TYR A C 1
ATOM 733 O O . TYR A 1 93 ? 3.353 -0.536 -5.548 1.00 93.44 93 TYR A O 1
ATOM 741 N N . VAL A 1 94 ? 3.729 1.346 -6.735 1.00 94.50 94 VAL A N 1
ATOM 742 C CA . VAL A 1 94 ? 2.699 2.164 -6.086 1.00 94.50 94 VAL A CA 1
ATOM 743 C C . VAL A 1 94 ? 1.635 2.517 -7.114 1.00 94.50 94 VAL A C 1
ATOM 745 O O . VAL A 1 94 ? 1.954 3.022 -8.189 1.00 94.50 94 VAL A O 1
ATOM 748 N N . ILE A 1 95 ? 0.373 2.236 -6.798 1.00 93.12 95 ILE A N 1
ATOM 749 C CA . ILE A 1 95 ? -0.776 2.604 -7.634 1.00 93.12 95 ILE A CA 1
ATOM 750 C C . ILE A 1 95 ? -1.879 3.221 -6.781 1.00 93.12 95 ILE A C 1
ATOM 752 O O . ILE A 1 95 ? -2.012 2.907 -5.599 1.00 93.12 95 ILE A O 1
ATOM 756 N N . GLU A 1 96 ? -2.724 4.034 -7.403 1.00 92.81 96 GLU A N 1
ATOM 757 C CA . GLU A 1 96 ? -3.945 4.542 -6.782 1.00 92.81 96 GLU A CA 1
ATOM 758 C C . GLU A 1 96 ? -5.167 3.787 -7.315 1.00 92.81 96 GLU A C 1
ATOM 760 O O . GLU A 1 96 ? -5.388 3.687 -8.526 1.00 92.81 96 GLU A O 1
ATOM 765 N N . LYS A 1 97 ? -5.976 3.227 -6.409 1.00 87.50 97 LYS A N 1
ATOM 766 C CA . LYS A 1 97 ? -7.210 2.504 -6.753 1.00 87.50 97 LYS A CA 1
ATOM 767 C C . LYS A 1 97 ? -8.301 2.779 -5.729 1.00 87.50 97 LYS A C 1
ATOM 769 O O . LYS A 1 97 ? -8.128 2.532 -4.541 1.00 87.50 97 LYS A O 1
ATOM 774 N N . GLY A 1 98 ? -9.452 3.268 -6.199 1.00 85.88 98 GLY A N 1
ATOM 775 C CA . GLY A 1 98 ? -10.627 3.503 -5.351 1.00 85.88 98 GLY A CA 1
ATOM 776 C C . GLY A 1 98 ? -10.362 4.473 -4.194 1.00 85.88 98 GLY A C 1
ATOM 777 O O . GLY A 1 98 ? -10.809 4.220 -3.079 1.00 85.88 98 GLY A O 1
ATOM 778 N N . GLY A 1 99 ? -9.570 5.524 -4.437 1.00 87.50 99 GLY A N 1
ATOM 779 C CA . GLY A 1 99 ? -9.175 6.503 -3.417 1.00 87.50 99 GLY A CA 1
ATOM 780 C C . GLY A 1 99 ? -8.162 5.991 -2.385 1.00 87.50 99 GLY A C 1
ATOM 781 O O . GLY A 1 99 ? -7.879 6.695 -1.423 1.00 87.50 99 GLY A O 1
ATOM 782 N N . LYS A 1 100 ? -7.618 4.781 -2.565 1.00 91.06 100 LYS A N 1
ATOM 783 C CA . LYS A 1 100 ? -6.574 4.190 -1.718 1.00 91.06 100 LYS A CA 1
ATOM 784 C C . LYS A 1 100 ? -5.234 4.185 -2.441 1.00 91.06 100 LYS A C 1
ATOM 786 O O . LYS A 1 100 ? -5.188 4.036 -3.663 1.00 91.06 100 LYS A O 1
ATOM 791 N N . ILE A 1 101 ? -4.161 4.258 -1.661 1.00 93.00 101 ILE A N 1
ATOM 792 C CA . ILE A 1 101 ? -2.790 4.053 -2.131 1.00 93.00 101 ILE A CA 1
ATOM 793 C C . ILE A 1 101 ? -2.451 2.578 -1.923 1.00 93.00 101 ILE A C 1
ATOM 795 O O . ILE A 1 101 ? -2.618 2.041 -0.825 1.00 93.00 101 ILE A O 1
ATOM 799 N N . CYS A 1 102 ? -2.011 1.912 -2.982 1.00 94.56 102 CYS A N 1
ATOM 800 C CA . CYS A 1 102 ? -1.733 0.486 -3.001 1.00 94.56 102 CYS A CA 1
ATOM 801 C C . CYS A 1 102 ? -0.256 0.233 -3.287 1.00 94.56 102 CYS A C 1
ATOM 803 O O . CYS A 1 102 ? 0.265 0.673 -4.309 1.00 94.56 102 CYS A O 1
ATOM 805 N N . PHE A 1 103 ? 0.387 -0.534 -2.411 1.00 95.50 103 PHE A N 1
ATOM 806 C CA . PHE A 1 103 ? 1.791 -0.926 -2.516 1.00 95.50 103 PHE A CA 1
ATOM 807 C C . PHE A 1 103 ? 1.880 -2.403 -2.883 1.00 95.50 103 PHE A C 1
ATOM 809 O O . PHE A 1 103 ? 1.194 -3.223 -2.271 1.00 95.50 103 PHE A O 1
ATOM 816 N N . SER A 1 104 ? 2.689 -2.768 -3.875 1.00 95.38 104 SER A N 1
ATOM 817 C CA . SER A 1 104 ? 2.883 -4.178 -4.226 1.00 95.38 104 SER A CA 1
ATOM 818 C C . SER A 1 104 ? 3.482 -4.938 -3.044 1.00 95.38 104 SER A C 1
ATOM 820 O O . SER A 1 104 ? 4.429 -4.454 -2.428 1.00 95.38 104 SER A O 1
ATOM 822 N N . ALA A 1 105 ? 3.005 -6.150 -2.772 1.00 92.88 105 ALA A N 1
ATOM 823 C CA . ALA A 1 105 ? 3.545 -6.997 -1.708 1.00 92.88 105 ALA A CA 1
ATOM 824 C C . ALA A 1 105 ? 5.035 -7.332 -1.920 1.00 92.88 105 ALA A C 1
ATOM 826 O O . ALA A 1 105 ? 5.778 -7.496 -0.953 1.00 92.88 105 ALA A O 1
ATOM 827 N N . TYR A 1 106 ? 5.468 -7.393 -3.187 1.00 91.50 106 TYR A N 1
ATOM 828 C CA . TYR A 1 106 ? 6.824 -7.757 -3.595 1.00 91.50 106 TYR A CA 1
ATOM 829 C C . TYR A 1 106 ? 7.386 -6.789 -4.650 1.00 91.50 106 TYR A C 1
ATOM 831 O O . TYR A 1 106 ? 6.637 -6.376 -5.537 1.00 91.50 106 TYR A O 1
ATOM 839 N N . PRO A 1 107 ? 8.701 -6.489 -4.629 1.00 93.19 107 PRO A N 1
ATOM 840 C CA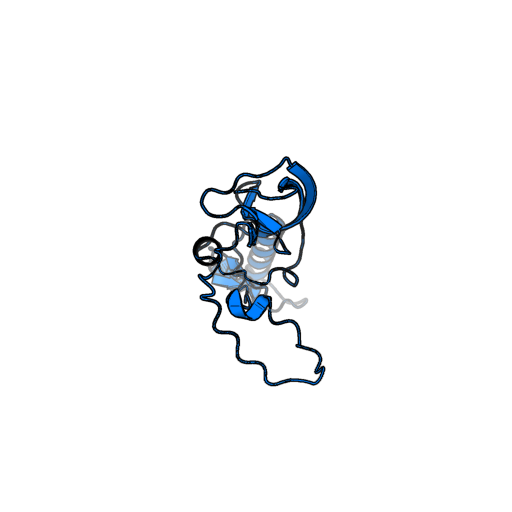 . PRO A 1 107 ? 9.341 -5.631 -5.625 1.00 93.19 107 PRO A CA 1
ATOM 841 C C . PRO A 1 107 ? 9.239 -6.157 -7.068 1.00 93.19 107 PRO A C 1
ATOM 843 O O . PRO A 1 107 ? 9.481 -7.339 -7.342 1.00 93.19 107 PRO A O 1
ATOM 846 N N . LEU A 1 108 ? 8.952 -5.257 -8.010 1.00 91.94 108 LEU A N 1
ATOM 847 C CA . LEU A 1 108 ? 8.810 -5.514 -9.446 1.00 91.94 108 LEU A CA 1
ATOM 848 C C . LEU A 1 108 ? 9.907 -4.819 -10.254 1.00 91.94 108 LEU A C 1
ATOM 850 O O . LEU A 1 108 ? 10.506 -3.854 -9.794 1.00 91.94 108 LEU A O 1
ATOM 854 N N . LEU A 1 109 ? 10.174 -5.313 -11.464 1.00 91.12 109 LEU A N 1
ATOM 855 C CA . LEU A 1 109 ? 11.200 -4.745 -12.338 1.00 91.12 109 LEU A CA 1
ATOM 856 C C . LEU A 1 109 ? 10.838 -3.312 -12.754 1.00 91.12 109 LEU A C 1
ATOM 858 O O . LEU A 1 109 ? 9.748 -3.071 -13.266 1.00 91.12 109 LEU A O 1
ATOM 862 N N . GLN A 1 110 ? 11.786 -2.395 -12.590 1.00 89.19 110 GLN A N 1
ATOM 863 C CA . GLN A 1 110 ? 11.708 -1.016 -13.050 1.00 89.19 110 GLN A CA 1
ATOM 864 C C . GLN A 1 110 ? 13.021 -0.634 -13.739 1.00 89.19 110 GLN A C 1
ATOM 866 O O . GLN A 1 110 ? 14.110 -0.926 -13.237 1.00 89.19 110 GLN A O 1
ATOM 871 N N . CYS A 1 111 ? 12.914 0.014 -14.897 1.00 87.50 111 CYS A N 1
ATOM 872 C CA . CYS A 1 111 ? 14.068 0.521 -15.633 1.00 87.50 111 CYS A CA 1
ATOM 873 C C . CYS A 1 111 ? 14.596 1.810 -14.991 1.00 87.50 111 CYS A C 1
ATOM 875 O O . CYS A 1 111 ? 13.828 2.575 -14.404 1.00 87.50 111 CYS A O 1
ATOM 877 N N . LEU A 1 112 ? 15.914 2.009 -15.050 1.00 86.38 112 LEU A N 1
ATOM 878 C CA . LEU A 1 112 ? 16.629 3.091 -14.368 1.00 86.38 112 LEU A CA 1
ATOM 879 C C . LEU A 1 112 ? 17.347 4.031 -15.338 1.00 86.38 112 LEU A C 1
ATOM 881 O O . LEU A 1 112 ? 17.839 3.609 -16.385 1.00 86.38 112 LEU A O 1
ATOM 885 N N . GLY A 1 113 ? 17.497 5.294 -14.936 1.00 81.69 113 GLY A N 1
ATOM 886 C CA . GLY A 1 113 ? 18.269 6.282 -15.690 1.00 81.69 113 GLY A CA 1
ATOM 887 C C . GLY A 1 113 ? 17.713 6.488 -17.098 1.00 81.69 113 GLY A C 1
ATOM 888 O O . GLY A 1 113 ? 16.523 6.732 -17.261 1.00 81.69 113 GLY A O 1
ATOM 889 N N . SER A 1 114 ? 18.580 6.381 -18.105 1.00 81.38 114 SER A N 1
ATOM 890 C CA . SER A 1 114 ? 18.212 6.496 -19.522 1.00 81.38 114 SER A CA 1
ATOM 891 C C . SER A 1 114 ? 17.712 5.192 -20.151 1.00 81.38 114 SER A C 1
ATOM 893 O O . SER A 1 114 ? 17.341 5.198 -21.320 1.00 81.38 114 SER A O 1
ATOM 895 N N . SER A 1 115 ? 17.717 4.078 -19.412 1.00 86.44 115 SER A N 1
ATOM 896 C CA . SER A 1 115 ? 17.307 2.790 -19.971 1.00 86.44 115 SER A CA 1
ATOM 897 C C . SER A 1 115 ? 15.809 2.735 -20.250 1.00 86.44 115 SER A C 1
ATOM 899 O O . SER A 1 115 ? 14.989 3.284 -19.510 1.00 86.44 115 SER A O 1
ATOM 901 N N . SER A 1 116 ? 15.451 2.012 -21.306 1.00 88.44 116 SER A N 1
ATOM 902 C CA . SER A 1 116 ? 14.076 1.860 -21.761 1.00 88.44 116 SER A CA 1
ATOM 903 C C . SER A 1 116 ? 13.588 0.411 -21.652 1.00 88.44 116 SER A C 1
ATOM 905 O O . SER A 1 116 ? 14.362 -0.534 -21.864 1.00 88.44 116 SER A O 1
ATOM 907 N N . PRO A 1 117 ? 12.299 0.208 -21.332 1.00 91.81 117 PRO A N 1
ATOM 908 C CA . PRO A 1 117 ? 11.700 -1.115 -21.250 1.00 91.81 117 PRO A CA 1
ATOM 909 C C . PRO A 1 117 ? 11.577 -1.757 -22.635 1.00 91.81 117 PRO A C 1
ATOM 911 O O . PRO A 1 117 ? 11.024 -1.170 -23.563 1.00 91.81 117 PRO A O 1
ATOM 914 N N . GLN A 1 118 ? 12.028 -3.003 -22.761 1.00 92.38 118 GLN A N 1
ATOM 915 C CA . GLN A 1 118 ? 11.900 -3.796 -23.987 1.00 92.38 118 GLN A CA 1
ATOM 916 C C . GLN A 1 118 ? 10.612 -4.617 -23.957 1.00 92.38 118 GLN A C 1
ATOM 918 O O . GLN A 1 118 ? 10.597 -5.842 -23.808 1.00 92.38 118 GLN A O 1
ATOM 923 N N . GLY A 1 119 ? 9.502 -3.890 -24.057 1.00 91.31 119 GLY A N 1
ATOM 924 C CA . GLY A 1 119 ? 8.156 -4.438 -23.989 1.00 91.31 119 GLY A CA 1
ATOM 925 C C . GLY A 1 119 ? 7.684 -4.748 -22.568 1.00 91.31 119 GLY A C 1
ATOM 926 O O . GLY A 1 119 ? 8.423 -4.665 -21.585 1.00 91.31 119 GLY A O 1
ATOM 927 N N . TYR A 1 120 ? 6.413 -5.132 -22.484 1.00 92.69 120 TYR A N 1
ATOM 928 C CA . TYR A 1 120 ? 5.695 -5.324 -21.230 1.00 92.69 120 TYR A CA 1
ATOM 929 C C . TYR A 1 120 ? 5.052 -6.704 -21.160 1.00 92.69 120 TYR A C 1
ATOM 931 O O . TYR A 1 120 ? 4.726 -7.318 -22.180 1.00 92.69 120 TYR A O 1
ATOM 939 N N . VAL A 1 121 ? 4.894 -7.198 -19.938 1.00 91.69 121 VAL A N 1
ATOM 940 C CA . VAL A 1 121 ? 4.129 -8.398 -19.615 1.00 91.69 121 VAL A CA 1
ATOM 941 C C . VAL A 1 121 ? 3.049 -8.036 -18.606 1.00 91.69 121 VAL A C 1
ATOM 943 O O . VAL A 1 121 ? 3.307 -7.333 -17.627 1.00 91.69 121 VAL A O 1
ATOM 946 N N . GLU A 1 122 ? 1.833 -8.514 -18.850 1.00 94.44 122 GLU A N 1
ATOM 947 C CA . GLU A 1 122 ? 0.758 -8.425 -17.871 1.00 94.44 122 GLU A CA 1
ATOM 948 C C . GLU A 1 122 ? 0.997 -9.431 -16.753 1.00 94.44 122 GLU A C 1
ATOM 950 O O . GLU A 1 122 ? 1.200 -10.624 -16.988 1.00 94.44 122 GLU A O 1
ATOM 955 N N . LYS A 1 123 ? 0.988 -8.939 -15.519 1.00 92.25 123 LYS A N 1
ATOM 956 C CA . LYS A 1 123 ? 1.201 -9.751 -14.331 1.00 92.25 123 LYS A CA 1
ATOM 957 C C . LYS A 1 123 ? 0.101 -9.471 -13.325 1.00 92.25 123 LYS A C 1
ATOM 959 O O . LYS A 1 123 ? -0.181 -8.316 -13.017 1.00 92.25 123 LYS A O 1
ATOM 964 N N . GLN A 1 124 ? -0.486 -10.536 -12.789 1.00 95.88 124 GLN A N 1
ATOM 965 C CA . GLN A 1 124 ? -1.307 -10.442 -11.589 1.00 95.88 124 GLN A CA 1
ATOM 966 C C . GLN A 1 124 ? -0.387 -10.266 -10.385 1.00 95.88 124 GLN A C 1
ATOM 968 O O . GLN A 1 124 ? 0.488 -11.096 -10.128 1.00 95.88 124 GLN A O 1
ATOM 973 N N . VAL A 1 125 ? -0.551 -9.150 -9.690 1.00 95.31 125 VAL A N 1
ATOM 974 C CA . VAL A 1 125 ? 0.296 -8.747 -8.574 1.00 95.31 125 VAL A CA 1
ATOM 975 C C . VAL A 1 125 ? -0.581 -8.493 -7.360 1.00 95.31 125 VAL A C 1
ATOM 977 O O . VAL A 1 125 ? -1.639 -7.876 -7.460 1.00 95.31 125 VAL A O 1
ATOM 980 N N . GLU A 1 126 ? -0.122 -8.975 -6.212 1.00 96.56 126 GLU A N 1
ATOM 981 C CA . GLU A 1 126 ? -0.737 -8.720 -4.916 1.00 96.56 126 GLU A CA 1
ATOM 982 C C . GLU A 1 126 ? -0.331 -7.343 -4.393 1.00 96.56 126 GLU A C 1
ATOM 984 O O . GLU A 1 126 ? 0.849 -6.981 -4.392 1.00 96.56 126 GLU A O 1
ATOM 989 N N . PHE A 1 127 ? -1.313 -6.588 -3.917 1.00 95.75 127 PHE A N 1
ATOM 990 C CA . PHE A 1 127 ? -1.152 -5.252 -3.368 1.00 95.75 127 PHE A CA 1
ATOM 991 C C . PHE A 1 127 ? -1.770 -5.131 -1.982 1.00 95.75 127 PHE A C 1
ATOM 993 O O . PHE A 1 127 ? -2.793 -5.738 -1.667 1.00 95.75 127 PHE A O 1
ATOM 1000 N N . VAL A 1 128 ? -1.174 -4.257 -1.182 1.00 94.81 128 VAL A N 1
ATOM 1001 C CA . VAL A 1 128 ? -1.682 -3.804 0.109 1.00 94.81 128 VAL A CA 1
ATOM 1002 C C . VAL A 1 128 ? -2.221 -2.395 -0.079 1.00 94.81 128 VAL A C 1
ATOM 1004 O O . VAL A 1 128 ? -1.453 -1.457 -0.280 1.00 94.81 128 VAL A O 1
ATOM 1007 N N . CYS A 1 129 ? -3.544 -2.251 -0.043 1.00 92.81 129 CYS A N 1
ATOM 1008 C CA . CYS A 1 129 ? -4.221 -0.977 -0.280 1.00 92.81 129 CYS A CA 1
ATOM 1009 C C . CYS A 1 129 ? -4.678 -0.328 1.018 1.00 92.81 129 CYS A C 1
ATOM 1011 O O . CYS A 1 129 ? -5.462 -0.906 1.776 1.00 92.81 129 CYS A O 1
ATOM 1013 N N . LEU A 1 130 ? -4.237 0.903 1.235 1.00 89.62 130 LEU A N 1
ATOM 1014 C CA . LEU A 1 130 ? -4.432 1.644 2.471 1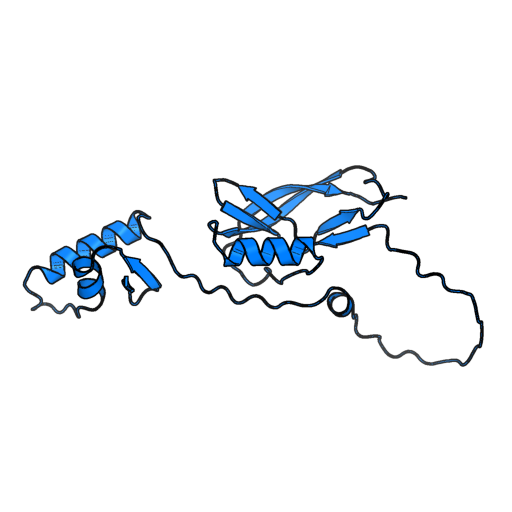.00 89.62 130 LEU A CA 1
ATOM 1015 C C . LEU A 1 130 ? -5.032 3.015 2.178 1.00 89.62 130 LEU A C 1
ATOM 1017 O O . LEU A 1 130 ? -4.850 3.580 1.100 1.00 89.62 130 LEU A O 1
ATOM 1021 N N . GLN A 1 131 ? -5.779 3.537 3.147 1.00 88.94 131 GLN A N 1
ATOM 1022 C CA . GLN A 1 131 ? -6.307 4.891 3.034 1.00 88.94 131 GLN A CA 1
ATOM 1023 C C . GLN A 1 131 ? -5.159 5.910 3.067 1.00 88.94 131 GLN A C 1
ATOM 1025 O O . GLN A 1 131 ? -4.194 5.691 3.812 1.00 88.94 131 GLN A O 1
ATOM 1030 N N . PRO A 1 132 ? -5.261 7.018 2.313 1.00 87.62 132 PRO A N 1
ATOM 1031 C CA . PRO A 1 132 ? -4.288 8.097 2.379 1.00 87.62 132 PRO A CA 1
ATOM 1032 C C . PRO A 1 132 ? -4.108 8.590 3.820 1.00 87.62 132 PRO A C 1
ATOM 1034 O O . PRO A 1 132 ? -5.065 8.929 4.515 1.00 87.62 132 PRO A O 1
ATOM 1037 N N . SER A 1 133 ? -2.864 8.584 4.278 1.00 86.19 133 SER A N 1
ATOM 1038 C CA . SER A 1 133 ? -2.430 8.988 5.614 1.00 86.19 133 SER A CA 1
ATOM 1039 C C . SER A 1 133 ? -0.973 9.456 5.570 1.00 86.19 133 SER A C 1
ATOM 1041 O O . SER A 1 133 ? -0.266 9.237 4.584 1.00 86.19 133 SER A O 1
ATOM 1043 N N . THR A 1 134 ? -0.492 10.046 6.663 1.00 85.81 134 THR A N 1
ATOM 1044 C CA . THR A 1 134 ? 0.921 10.434 6.804 1.00 85.81 134 THR A CA 1
ATOM 1045 C C . THR A 1 134 ? 1.866 9.238 6.664 1.00 85.81 134 THR A C 1
ATOM 1047 O O . THR A 1 134 ? 2.930 9.358 6.070 1.00 85.81 134 THR A O 1
ATOM 1050 N N . VAL A 1 135 ? 1.458 8.054 7.131 1.00 86.19 135 VAL A N 1
ATOM 1051 C CA . VAL A 1 135 ? 2.255 6.821 7.021 1.00 86.19 135 VAL A CA 1
ATOM 1052 C C . VAL A 1 135 ? 2.365 6.352 5.570 1.00 86.19 135 VAL A C 1
ATOM 1054 O O . VAL A 1 135 ? 3.451 6.002 5.116 1.00 86.19 135 VAL A O 1
ATOM 1057 N N . THR A 1 136 ? 1.261 6.365 4.817 1.00 89.44 136 THR A N 1
ATOM 1058 C CA . THR A 1 136 ? 1.294 5.961 3.401 1.00 89.44 136 THR A CA 1
ATOM 1059 C C . THR A 1 136 ? 2.105 6.936 2.556 1.00 89.44 136 THR A C 1
ATOM 1061 O O . THR A 1 136 ? 2.820 6.501 1.659 1.00 89.44 136 THR A O 1
ATOM 1064 N N . GLN A 1 137 ? 2.034 8.234 2.866 1.00 89.88 137 GLN A N 1
ATOM 1065 C CA . GLN A 1 137 ? 2.865 9.253 2.221 1.00 89.88 137 GLN A CA 1
ATOM 1066 C C . GLN A 1 137 ? 4.346 9.022 2.520 1.00 89.88 137 GLN A C 1
ATOM 1068 O O . GLN A 1 137 ? 5.156 9.000 1.600 1.00 89.88 137 GLN A O 1
ATOM 1073 N N . HIS A 1 138 ? 4.680 8.751 3.782 1.00 89.62 138 HIS A N 1
ATOM 1074 C CA . HIS A 1 138 ? 6.050 8.461 4.185 1.00 89.62 138 HIS A CA 1
ATOM 1075 C C . HIS A 1 138 ? 6.628 7.229 3.470 1.00 89.62 138 HIS A C 1
ATOM 1077 O O . HIS A 1 138 ? 7.755 7.269 2.988 1.00 89.62 138 HIS A O 1
ATOM 1083 N N . TRP A 1 139 ? 5.871 6.136 3.319 1.00 90.81 139 TRP A N 1
ATOM 1084 C CA . TRP A 1 139 ? 6.365 5.003 2.524 1.00 90.81 139 TRP A CA 1
ATOM 1085 C C . TRP A 1 139 ? 6.533 5.331 1.049 1.00 90.81 139 TRP A C 1
ATOM 1087 O O . TRP A 1 139 ? 7.475 4.842 0.434 1.00 90.81 139 TRP A O 1
ATOM 1097 N N . GLN A 1 140 ? 5.634 6.123 0.470 1.00 90.75 140 GLN A N 1
ATOM 1098 C CA . GLN A 1 140 ? 5.770 6.543 -0.920 1.00 90.75 140 GLN A CA 1
ATOM 1099 C C . GLN A 1 140 ? 7.039 7.383 -1.120 1.00 90.75 140 GLN A C 1
ATOM 1101 O O . GLN A 1 140 ? 7.757 7.170 -2.093 1.00 90.75 140 GLN A O 1
ATOM 1106 N N . GLU A 1 141 ? 7.353 8.272 -0.178 1.00 90.56 141 GLU A N 1
ATOM 1107 C CA . GLU A 1 141 ? 8.600 9.038 -0.152 1.00 90.56 141 GLU A CA 1
ATOM 1108 C C . GLU A 1 141 ? 9.827 8.118 -0.073 1.00 90.56 141 GLU A C 1
ATOM 1110 O O . GLU A 1 141 ? 10.685 8.174 -0.951 1.00 90.56 141 GLU A O 1
ATOM 1115 N N . LEU A 1 142 ? 9.845 7.170 0.869 1.00 89.38 142 LEU A N 1
ATOM 1116 C CA . LEU A 1 142 ? 10.916 6.172 0.982 1.00 89.38 142 LEU A CA 1
ATOM 1117 C C . LEU A 1 142 ? 11.102 5.357 -0.311 1.00 89.38 142 LEU A C 1
ATOM 1119 O O . LEU A 1 142 ? 12.227 5.105 -0.741 1.00 89.38 142 LEU A O 1
ATOM 1123 N N . ILE A 1 143 ? 10.011 4.952 -0.965 1.00 90.06 143 ILE A N 1
ATOM 1124 C CA . ILE A 1 143 ? 10.067 4.215 -2.238 1.00 90.06 143 ILE A CA 1
ATOM 1125 C C . ILE A 1 143 ? 10.626 5.091 -3.363 1.00 90.06 143 ILE A C 1
ATOM 1127 O O . ILE A 1 143 ? 11.404 4.609 -4.193 1.00 90.06 143 ILE A O 1
ATOM 1131 N N . ASN A 1 144 ? 10.279 6.379 -3.389 1.00 87.00 144 ASN A N 1
ATOM 1132 C CA . ASN A 1 144 ? 10.831 7.330 -4.354 1.00 87.00 144 ASN A CA 1
ATOM 1133 C C . ASN A 1 144 ? 12.348 7.485 -4.170 1.00 87.00 144 ASN A C 1
ATOM 1135 O O . ASN A 1 144 ? 13.086 7.433 -5.161 1.00 87.00 144 ASN A O 1
ATOM 1139 N N . GLU A 1 145 ? 12.807 7.545 -2.919 1.00 87.12 145 GLU A N 1
ATOM 1140 C CA . GLU A 1 145 ? 14.226 7.562 -2.535 1.00 87.12 145 GLU A CA 1
ATOM 1141 C C . GLU A 1 145 ? 14.959 6.241 -2.824 1.00 87.12 145 GLU A C 1
ATOM 1143 O O . GLU A 1 145 ? 16.187 6.201 -2.857 1.00 87.12 145 GLU A O 1
ATOM 1148 N N . GLY A 1 146 ? 14.229 5.162 -3.118 1.00 82.00 146 GLY A N 1
ATOM 1149 C CA . GLY A 1 146 ? 14.802 3.865 -3.475 1.00 82.00 146 GLY A CA 1
ATOM 1150 C C . GLY A 1 146 ? 14.915 2.877 -2.335 1.00 82.00 146 GLY A C 1
ATOM 1151 O O . GLY A 1 146 ? 15.703 1.946 -2.412 1.00 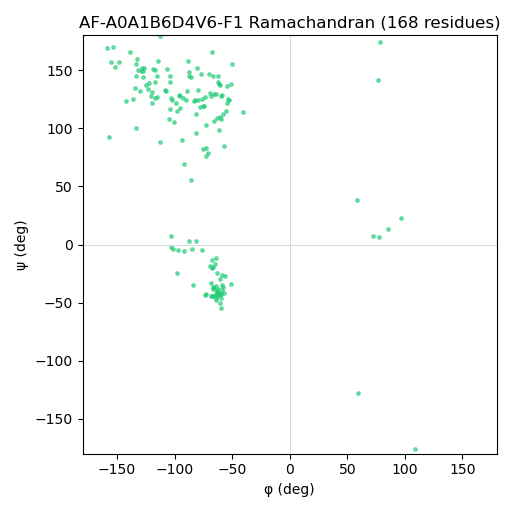82.00 146 GLY A O 1
ATOM 1152 N N . VAL A 1 147 ? 14.120 3.046 -1.289 1.00 86.69 147 VAL A N 1
ATOM 1153 C CA . VAL A 1 147 ? 13.930 2.018 -0.272 1.00 86.69 147 VAL A CA 1
ATOM 1154 C C . VAL A 1 147 ? 12.821 1.067 -0.721 1.00 86.69 147 VAL A C 1
ATOM 1156 O O . VAL A 1 147 ? 11.821 1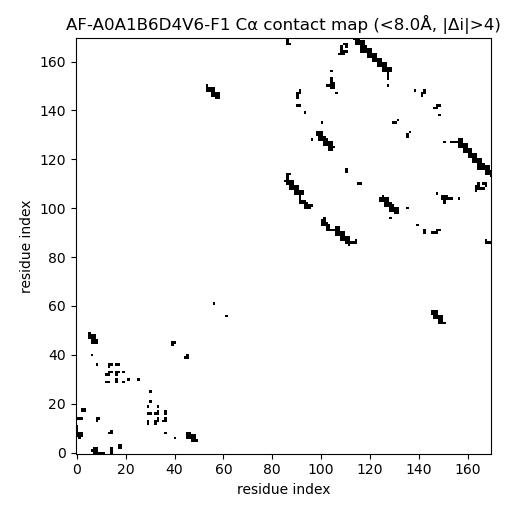.481 -1.302 1.00 86.69 147 VAL A 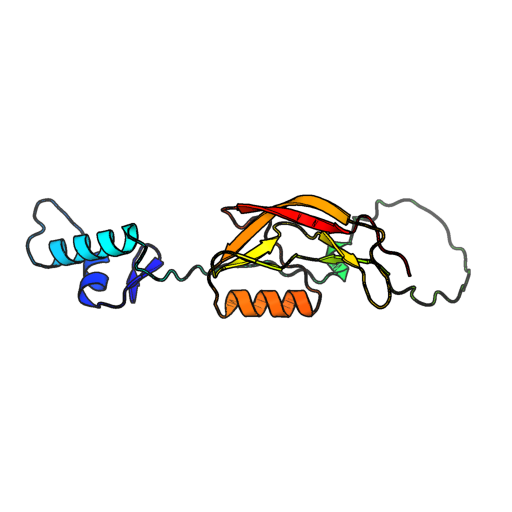O 1
ATOM 1159 N N . ASN A 1 148 ? 12.962 -0.219 -0.403 1.00 87.62 148 ASN A N 1
ATOM 1160 C CA . ASN A 1 148 ? 11.936 -1.231 -0.640 1.00 87.62 148 ASN A CA 1
ATOM 1161 C C . ASN A 1 148 ? 11.377 -1.756 0.689 1.00 87.62 148 ASN A C 1
ATOM 1163 O O . ASN A 1 148 ? 11.896 -2.743 1.217 1.00 87.62 148 ASN A O 1
ATOM 1167 N N . PRO A 1 149 ? 10.335 -1.118 1.259 1.00 88.44 149 PRO A N 1
ATOM 1168 C CA . PRO A 1 149 ? 9.710 -1.622 2.474 1.00 88.44 149 PRO A CA 1
ATOM 1169 C C . PRO A 1 149 ? 9.089 -3.004 2.243 1.00 88.44 149 PRO A C 1
ATOM 1171 O O . PRO A 1 149 ? 8.542 -3.286 1.175 1.00 88.44 149 PRO A O 1
ATOM 1174 N N . ASP A 1 150 ? 9.137 -3.861 3.261 1.00 86.44 150 ASP A N 1
ATOM 1175 C CA . ASP A 1 150 ? 8.526 -5.189 3.182 1.00 86.44 150 ASP A CA 1
ATOM 1176 C C . ASP A 1 150 ? 7.011 -5.131 3.466 1.00 86.44 150 ASP A C 1
ATOM 1178 O O . ASP A 1 150 ? 6.563 -4.856 4.588 1.00 86.44 150 ASP A O 1
ATOM 1182 N N . PHE A 1 151 ? 6.212 -5.411 2.432 1.00 89.69 151 PHE A N 1
ATOM 1183 C CA . PHE A 1 151 ? 4.749 -5.492 2.495 1.00 89.69 151 PHE A CA 1
ATOM 1184 C C . PHE A 1 151 ? 4.227 -6.942 2.493 1.00 89.69 151 PHE A C 1
ATOM 1186 O O . PHE A 1 151 ? 3.023 -7.148 2.649 1.00 89.69 151 PHE A O 1
ATOM 1193 N N . SER A 1 152 ? 5.096 -7.953 2.391 1.00 85.81 152 SER A N 1
ATOM 1194 C CA . SER A 1 152 ? 4.718 -9.370 2.219 1.00 85.81 152 SER A CA 1
ATOM 1195 C C . SER A 1 152 ? 3.966 -9.985 3.405 1.00 85.81 152 SER A C 1
ATOM 1197 O O . SER A 1 152 ? 3.310 -11.018 3.276 1.00 85.81 152 SER A O 1
ATOM 1199 N N . GLN A 1 153 ? 4.026 -9.349 4.575 1.00 84.12 153 GLN A N 1
ATOM 1200 C CA . GLN A 1 153 ? 3.300 -9.784 5.772 1.00 84.12 153 GLN A CA 1
ATOM 1201 C C . GLN A 1 153 ? 2.024 -8.967 6.027 1.00 84.12 153 GLN A C 1
ATOM 1203 O O . GLN A 1 153 ? 1.272 -9.253 6.960 1.00 84.12 153 GLN A O 1
ATOM 1208 N N . LYS A 1 154 ? 1.752 -7.939 5.214 1.00 83.12 154 LYS A N 1
ATOM 1209 C CA . LYS A 1 154 ? 0.657 -6.991 5.442 1.00 83.12 154 LYS A CA 1
ATOM 1210 C C . LYS A 1 154 ? -0.599 -7.427 4.699 1.00 83.12 154 LYS A C 1
ATOM 1212 O O . LYS A 1 154 ? -0.835 -7.051 3.561 1.00 83.12 154 LYS A O 1
ATOM 1217 N N . LYS A 1 155 ? -1.423 -8.219 5.377 1.00 82.31 155 LYS A N 1
ATOM 1218 C CA . LYS A 1 155 ? -2.725 -8.678 4.875 1.00 82.31 155 LYS A CA 1
ATOM 1219 C C . LYS A 1 155 ? -3.848 -7.685 5.229 1.00 82.31 155 LYS A C 1
ATOM 1221 O O . LYS A 1 155 ? -3.718 -6.964 6.219 1.00 82.31 155 LYS A O 1
ATOM 1226 N N . PRO A 1 156 ? -4.978 -7.685 4.497 1.00 88.69 156 PRO A N 1
ATOM 1227 C CA . PRO A 1 156 ? -5.285 -8.520 3.331 1.00 88.69 156 PRO A CA 1
ATOM 1228 C C . PRO A 1 156 ? -4.657 -7.999 2.031 1.00 88.69 156 PRO A C 1
ATOM 1230 O O . PRO A 1 156 ? -4.480 -6.794 1.860 1.00 88.69 156 PRO A O 1
ATOM 1233 N N . PHE A 1 157 ? -4.382 -8.919 1.102 1.00 91.69 157 PHE A N 1
ATOM 1234 C CA . PHE A 1 157 ? -3.953 -8.582 -0.254 1.00 91.69 157 PHE A CA 1
ATOM 1235 C C . PHE A 1 157 ? -5.144 -8.371 -1.186 1.00 91.69 157 PHE A C 1
ATOM 1237 O O . PHE A 1 157 ? -6.183 -9.018 -1.048 1.00 91.69 157 PHE A O 1
ATOM 1244 N N . GLN A 1 158 ? -4.965 -7.481 -2.155 1.00 93.25 158 GLN A N 1
ATOM 1245 C CA . GLN A 1 158 ? -5.831 -7.319 -3.316 1.00 93.25 158 GLN A CA 1
ATOM 1246 C C 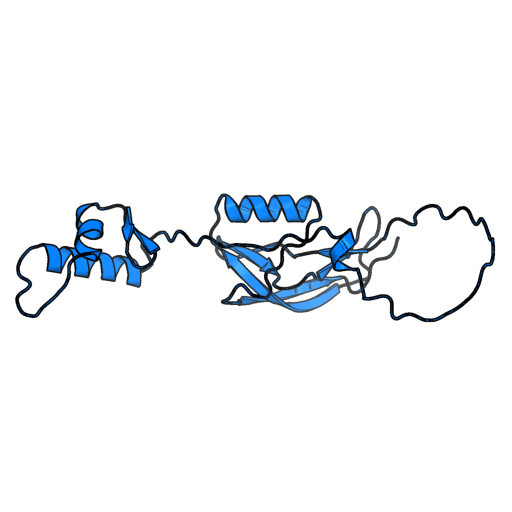. GLN A 1 158 ? -5.011 -7.571 -4.574 1.00 93.25 158 GLN A C 1
ATOM 1248 O O . GLN A 1 158 ? -3.922 -7.021 -4.721 1.00 93.25 158 GLN A O 1
ATOM 1253 N N . THR A 1 159 ? -5.525 -8.395 -5.478 1.00 95.25 159 THR A N 1
ATOM 1254 C CA . THR A 1 159 ? -4.806 -8.750 -6.702 1.00 95.25 159 THR A CA 1
ATOM 1255 C C . THR A 1 159 ? -5.241 -7.848 -7.844 1.00 95.25 159 THR A C 1
ATOM 1257 O O . THR A 1 159 ? -6.431 -7.746 -8.142 1.00 95.25 159 THR A O 1
ATOM 1260 N N . PHE A 1 160 ? -4.274 -7.226 -8.513 1.00 93.62 160 PHE A N 1
ATOM 1261 C CA . PHE A 1 160 ? -4.508 -6.429 -9.712 1.00 93.62 160 PHE A CA 1
ATOM 1262 C C . PHE A 1 160 ? -3.603 -6.884 -10.848 1.00 93.62 160 PHE A C 1
ATOM 1264 O O . PHE A 1 160 ? -2.439 -7.224 -10.636 1.00 93.62 160 PHE A O 1
ATOM 1271 N N . THR A 1 161 ? -4.130 -6.843 -12.069 1.00 94.25 161 THR A N 1
ATOM 1272 C CA . THR A 1 161 ? -3.323 -7.011 -13.277 1.00 94.25 161 THR A CA 1
ATOM 1273 C C . THR A 1 161 ? -2.672 -5.684 -13.633 1.00 94.25 161 THR A C 1
ATOM 1275 O O . THR A 1 161 ? -3.362 -4.678 -13.800 1.00 94.25 161 THR A O 1
ATOM 1278 N N . ILE A 1 162 ? -1.348 -5.686 -13.753 1.00 91.94 162 ILE A N 1
ATOM 1279 C CA . ILE A 1 162 ? -0.566 -4.525 -14.181 1.00 91.94 162 ILE A CA 1
ATOM 1280 C C . ILE A 1 162 ? 0.450 -4.918 -15.251 1.00 91.94 162 ILE A C 1
ATOM 1282 O O . ILE A 1 162 ? 0.829 -6.085 -15.363 1.00 91.94 162 ILE A O 1
ATOM 1286 N N . GLN A 1 163 ? 0.915 -3.934 -16.016 1.00 92.56 163 GLN A N 1
ATOM 1287 C CA . GLN A 1 163 ? 2.000 -4.125 -16.971 1.00 92.56 163 GLN A CA 1
ATOM 1288 C C . GLN A 1 163 ? 3.348 -3.855 -16.311 1.00 92.56 163 GLN A C 1
ATOM 1290 O O . GLN A 1 163 ? 3.583 -2.782 -15.761 1.00 92.56 163 GLN A O 1
ATOM 1295 N N . VAL A 1 164 ? 4.238 -4.841 -16.388 1.00 90.62 164 VAL A N 1
ATOM 1296 C CA . VAL A 1 164 ? 5.608 -4.766 -15.873 1.00 90.62 164 VAL A CA 1
ATOM 1297 C C . VAL A 1 164 ? 6.571 -4.916 -17.052 1.00 90.62 164 VAL A C 1
ATOM 1299 O O . VAL A 1 164 ? 6.305 -5.739 -17.933 1.00 90.62 164 VAL A O 1
ATOM 1302 N N . PRO A 1 165 ? 7.679 -4.159 -17.111 1.00 91.94 165 PRO A N 1
ATOM 1303 C CA . PRO A 1 165 ? 8.711 -4.365 -18.121 1.00 91.94 165 PRO A CA 1
ATOM 1304 C C . PRO A 1 165 ? 9.173 -5.825 -18.186 1.00 91.94 165 PRO A C 1
ATOM 1306 O O . PRO A 1 165 ? 9.379 -6.464 -17.152 1.00 91.94 165 PRO A O 1
ATOM 1309 N N . LYS A 1 166 ? 9.366 -6.357 -19.398 1.00 91.75 166 LYS A N 1
ATOM 1310 C CA . LYS A 1 166 ? 9.987 -7.681 -19.592 1.00 91.75 166 LYS A CA 1
ATOM 1311 C C . LYS A 1 166 ? 11.485 -7.636 -19.298 1.00 91.75 166 LYS A C 1
ATOM 1313 O O . LYS A 1 166 ? 12.021 -8.530 -18.647 1.00 91.75 166 LYS A O 1
ATOM 1318 N N . SER A 1 167 ? 12.148 -6.588 -19.771 1.00 88.56 167 SER A N 1
ATOM 1319 C CA . SER A 1 167 ? 13.559 -6.289 -19.536 1.00 88.56 167 SER A CA 1
ATOM 1320 C C . SER A 1 167 ? 13.818 -4.798 -19.767 1.00 88.56 167 SER A C 1
ATOM 1322 O O . SER A 1 167 ? 12.950 -4.086 -20.272 1.00 88.56 167 SER A O 1
ATOM 1324 N N . CYS A 1 168 ? 15.002 -4.328 -19.384 1.00 88.12 168 CYS A N 1
ATOM 1325 C CA . CYS A 1 168 ? 15.452 -2.953 -19.592 1.00 88.12 168 CYS A CA 1
ATOM 1326 C C . CYS A 1 168 ? 16.747 -2.973 -20.402 1.00 88.12 168 CYS A C 1
ATOM 1328 O O . CYS A 1 168 ? 17.610 -3.818 -20.149 1.00 88.12 168 CYS A O 1
ATOM 1330 N N . GLN A 1 169 ? 16.881 -2.060 -21.361 1.00 87.12 169 GLN A N 1
ATOM 1331 C CA . GLN A 1 169 ? 18.096 -1.884 -22.159 1.00 87.12 169 GLN A CA 1
ATOM 1332 C C . GLN A 1 169 ? 18.536 -0.414 -22.157 1.00 87.12 169 GLN A C 1
ATOM 1334 O O . GLN A 1 169 ? 17.664 0.443 -22.012 1.00 87.12 169 GLN A O 1
ATOM 1339 N N . PRO A 1 170 ? 19.849 -0.134 -22.260 1.00 81.94 170 PRO A N 1
ATOM 1340 C CA . PRO A 1 170 ? 20.392 1.225 -22.304 1.00 81.94 170 PRO A CA 1
ATOM 1341 C C . PRO A 1 170 ? 19.808 2.092 -23.417 1.00 81.94 170 PRO A C 1
ATOM 1343 O O . PRO A 1 170 ? 19.470 1.532 -24.484 1.00 81.94 170 PRO A O 1
#